Protein AF-A0A558R7D2-F1 (afdb_monomer_lite)

Radius of gyration: 18.69 Å; chains: 1; bounding box: 46×33×38 Å

Secondary structure (DSSP, 8-state):
-------PPPPS------GGGGSPPPPPPPPP--TTS---SGGGG--HHHHHHHHHHHHHHHHHHHHHTT----

Organism: NCBI:txid2529389

pLDDT: mean 73.22, std 11.29, range [41.53, 91.19]

Sequence (74 aa):
MASACSTAPPPSRTASVSPHLLAPPPMLPQVARTAEGAMDGRQCLSSALDLYDVAGGIRGAMIELQREVGMRLP

Structure (mmCIF, N/CA/C/O backbone):
data_AF-A0A558R7D2-F1
#
_entry.id   AF-A0A558R7D2-F1
#
loop_
_atom_site.group_PDB
_atom_site.id
_atom_site.type_symbol
_atom_site.label_atom_id
_atom_site.label_alt_id
_atom_site.label_comp_id
_atom_site.label_asym_id
_atom_site.label_entity_id
_atom_site.label_seq_id
_atom_site.pdbx_PDB_ins_code
_atom_site.Cartn_x
_atom_site.Cartn_y
_atom_site.Cartn_z
_atom_site.occupancy
_atom_site.B_iso_or_equiv
_atom_site.auth_seq_id
_atom_site.auth_comp_id
_atom_site.auth_asym_id
_atom_site.auth_atom_id
_atom_site.pdbx_PDB_model_num
ATOM 1 N N . MET A 1 1 ? 28.463 23.054 8.780 1.00 43.81 1 MET A N 1
ATOM 2 C CA . MET A 1 1 ? 27.254 23.142 7.934 1.00 43.81 1 MET A CA 1
ATOM 3 C C . MET A 1 1 ? 26.052 23.245 8.860 1.00 43.81 1 MET A C 1
ATOM 5 O O . MET A 1 1 ? 25.738 22.266 9.520 1.00 43.81 1 MET A O 1
ATOM 9 N N . ALA A 1 2 ? 25.481 24.441 9.019 1.00 41.53 2 ALA A N 1
ATOM 10 C CA . ALA A 1 2 ? 24.342 24.683 9.905 1.00 41.53 2 ALA A CA 1
ATOM 11 C C . ALA A 1 2 ? 23.035 24.411 9.144 1.00 41.53 2 ALA A C 1
ATOM 13 O O . ALA A 1 2 ? 22.826 24.991 8.082 1.00 41.53 2 ALA A O 1
ATOM 14 N N . SER A 1 3 ? 22.191 23.518 9.665 1.00 57.41 3 SER A N 1
ATOM 15 C CA . SER A 1 3 ? 20.845 23.262 9.140 1.00 57.41 3 SER A CA 1
ATOM 16 C C . SER A 1 3 ? 19.836 24.045 9.976 1.00 57.41 3 SER A C 1
ATOM 18 O O . SER A 1 3 ? 19.797 23.900 11.198 1.00 57.41 3 SER A O 1
ATOM 20 N N . ALA A 1 4 ? 19.068 24.913 9.323 1.00 52.09 4 ALA A N 1
ATOM 21 C CA . ALA A 1 4 ? 18.051 25.744 9.948 1.00 52.09 4 ALA A CA 1
ATOM 22 C C . ALA A 1 4 ? 16.749 24.944 10.116 1.00 52.09 4 ALA A C 1
ATOM 24 O O . ALA A 1 4 ? 16.011 24.741 9.154 1.00 52.09 4 ALA A O 1
ATOM 25 N N . CYS A 1 5 ? 16.449 24.506 11.339 1.00 54.59 5 CYS A N 1
ATOM 26 C CA . CYS A 1 5 ? 15.096 24.084 11.698 1.00 54.59 5 CYS A CA 1
ATOM 27 C C . CYS A 1 5 ? 14.249 25.341 11.949 1.00 54.59 5 CYS A C 1
ATOM 29 O O . CYS A 1 5 ? 14.615 26.191 12.756 1.00 54.59 5 CYS A O 1
ATOM 31 N N . SER A 1 6 ? 13.148 25.468 11.210 1.00 64.44 6 SER A N 1
ATOM 32 C CA . SER A 1 6 ? 12.241 26.620 11.202 1.00 64.44 6 SER A CA 1
ATOM 33 C C . SER A 1 6 ? 11.697 26.972 12.598 1.00 64.44 6 SER A C 1
ATOM 35 O O . SER A 1 6 ? 11.152 26.111 13.289 1.00 64.44 6 SER A O 1
ATOM 37 N N . THR A 1 7 ? 11.803 28.245 12.998 1.00 65.31 7 THR A N 1
ATOM 38 C CA . THR A 1 7 ? 11.275 28.806 14.259 1.00 65.31 7 THR A CA 1
ATOM 39 C C . THR A 1 7 ? 9.778 29.124 14.137 1.00 65.31 7 THR A C 1
ATOM 41 O O . THR A 1 7 ? 9.368 30.282 14.214 1.00 65.31 7 THR A O 1
ATOM 44 N N . ALA A 1 8 ? 8.938 28.114 13.913 1.00 60.56 8 ALA A N 1
ATOM 45 C CA . ALA A 1 8 ? 7.490 28.280 14.048 1.00 60.56 8 ALA A CA 1
ATOM 46 C C . ALA A 1 8 ? 7.083 28.049 15.519 1.00 60.56 8 ALA A C 1
ATOM 48 O O . ALA A 1 8 ? 7.486 27.034 16.095 1.00 60.56 8 ALA A O 1
ATOM 49 N N . PRO A 1 9 ? 6.318 28.956 16.161 1.00 64.25 9 PRO A N 1
ATOM 50 C CA . PRO A 1 9 ? 5.846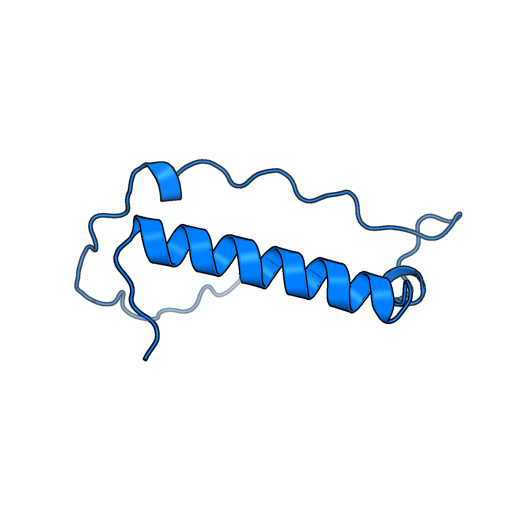 28.738 17.525 1.00 64.25 9 PRO A CA 1
ATOM 51 C C . PRO A 1 9 ? 4.920 27.509 17.576 1.00 64.25 9 PRO A C 1
ATOM 53 O O . PRO A 1 9 ? 4.091 27.340 16.676 1.00 64.25 9 PRO A O 1
ATOM 56 N N . PRO A 1 10 ? 5.039 26.636 18.595 1.00 62.19 10 PRO A N 1
ATOM 57 C CA . PRO A 1 10 ? 4.203 25.446 18.686 1.00 62.19 10 PRO A CA 1
ATOM 58 C C . PRO A 1 10 ? 2.732 25.851 18.882 1.00 62.19 10 PRO A C 1
ATOM 60 O O . PRO A 1 10 ? 2.450 26.731 19.702 1.00 62.19 10 PRO A O 1
ATOM 63 N N . PRO A 1 11 ? 1.772 25.234 18.167 1.00 63.53 11 PRO A N 1
ATOM 64 C CA . PRO A 1 11 ? 0.361 25.474 18.429 1.00 63.53 11 PRO A CA 1
ATOM 65 C C . PRO A 1 11 ? 0.006 25.012 19.849 1.00 63.53 11 PRO A C 1
ATOM 67 O O . PRO A 1 11 ? 0.180 23.851 20.220 1.00 63.53 11 PRO A O 1
ATOM 70 N N . SER A 1 12 ? -0.503 25.945 20.654 1.00 64.75 12 SER A N 1
ATOM 71 C CA . SER A 1 12 ? -0.963 25.711 22.021 1.00 64.75 12 SER A CA 1
ATOM 72 C C . SER A 1 12 ? -2.233 24.862 22.035 1.00 64.75 12 SER A C 1
ATOM 74 O O . SER A 1 12 ? -3.340 25.384 21.933 1.00 64.75 12 SER A O 1
ATOM 76 N N . ARG A 1 13 ? -2.054 23.549 22.166 1.00 57.19 13 ARG A N 1
ATOM 77 C CA . ARG A 1 13 ? -2.933 22.575 22.830 1.00 57.19 13 ARG A CA 1
ATOM 78 C C . ARG A 1 13 ? -2.165 21.263 22.796 1.00 57.19 13 ARG A C 1
ATOM 80 O O . ARG A 1 13 ? -1.995 20.681 21.730 1.00 57.19 13 ARG A O 1
ATOM 87 N N . THR A 1 14 ? -1.684 20.806 23.946 1.00 56.31 14 THR A N 1
ATOM 88 C CA . THR A 1 14 ? -1.249 19.422 24.124 1.00 56.31 14 THR A CA 1
ATOM 89 C C . THR A 1 14 ? -2.464 18.537 23.875 1.00 56.31 14 THR A C 1
ATOM 91 O O . THR A 1 14 ? -3.229 18.222 24.782 1.00 56.31 14 THR A O 1
ATOM 94 N N . ALA A 1 15 ? -2.689 18.181 22.609 1.00 62.22 15 ALA A N 1
ATOM 95 C CA . ALA A 1 15 ? -3.464 17.004 22.283 1.00 62.22 15 ALA A CA 1
ATOM 96 C C . ALA A 1 15 ? -2.842 15.875 23.105 1.00 62.22 15 ALA A C 1
ATOM 98 O O . ALA A 1 15 ? -1.619 15.711 23.088 1.00 62.22 15 ALA A O 1
ATOM 99 N N . SER A 1 16 ? -3.645 15.159 23.887 1.00 68.50 16 SER A N 1
ATOM 100 C CA . SER A 1 16 ? -3.191 13.927 24.518 1.00 68.50 16 SER A CA 1
ATOM 101 C C . SER A 1 16 ? -2.789 12.984 23.386 1.00 68.50 16 SER A C 1
ATOM 103 O O . SER A 1 16 ? -3.644 12.351 22.766 1.00 68.50 16 SER A O 1
ATOM 105 N N . VAL A 1 17 ? -1.503 12.976 23.033 1.00 67.25 17 VAL A N 1
ATOM 106 C CA . VAL A 1 17 ? -0.970 12.106 21.990 1.00 67.25 17 VAL A CA 1
ATOM 107 C C . VAL A 1 17 ? -1.150 10.69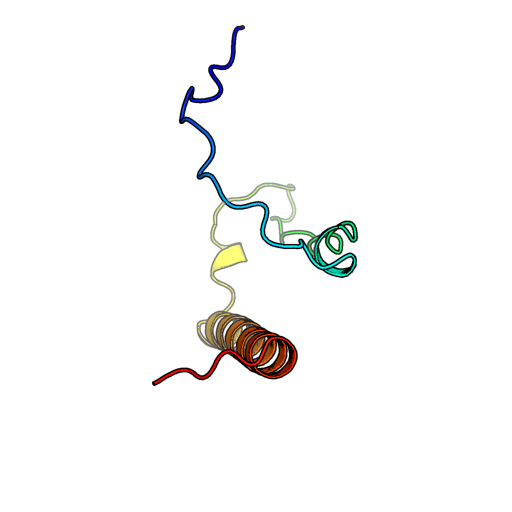1 22.515 1.00 67.25 17 VAL A C 1
ATOM 109 O O . VAL A 1 17 ? -0.580 10.336 23.546 1.00 67.25 17 VAL A O 1
ATOM 112 N N . SER A 1 18 ? -2.011 9.915 21.852 1.00 69.31 18 SER A N 1
ATOM 113 C CA . SER A 1 18 ? -2.224 8.512 22.199 1.00 69.31 18 SER A CA 1
ATOM 114 C C . SER A 1 18 ? -0.862 7.809 22.254 1.00 69.31 18 SER A C 1
ATOM 116 O O . SER A 1 18 ? -0.065 8.001 21.333 1.00 69.31 18 SER A O 1
ATOM 118 N N . PRO A 1 19 ? -0.567 6.988 23.277 1.00 67.88 19 PRO A N 1
ATOM 119 C CA . P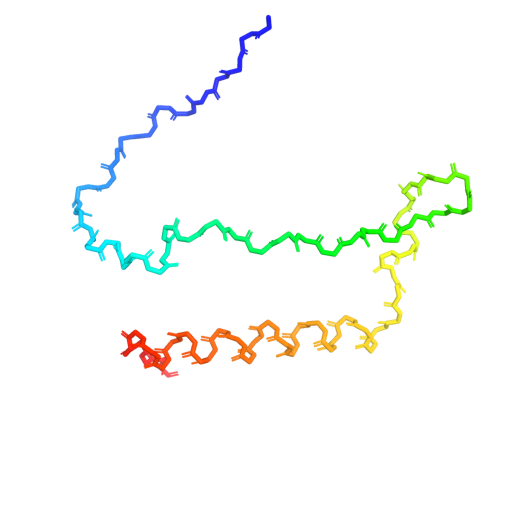RO A 1 19 ? 0.700 6.261 23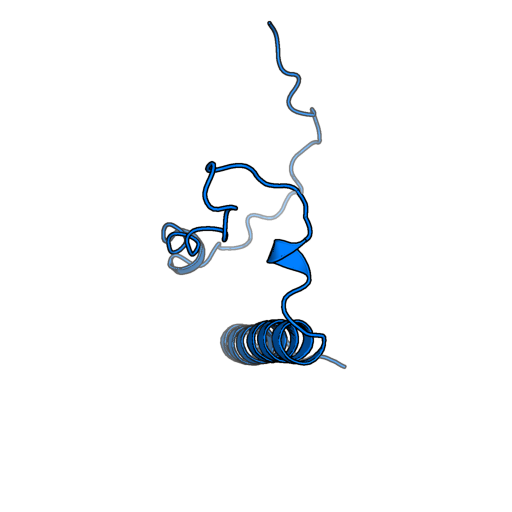.370 1.00 67.88 19 PRO A CA 1
ATOM 120 C C . PRO A 1 19 ? 1.014 5.426 22.119 1.00 67.88 19 PRO A C 1
ATOM 122 O O . PRO A 1 19 ? 2.179 5.233 21.785 1.00 67.88 19 PRO A O 1
ATOM 125 N N . HIS A 1 20 ? -0.014 4.994 21.379 1.00 63.56 20 HIS A N 1
ATOM 126 C CA . HIS A 1 20 ? 0.135 4.290 20.102 1.00 63.56 20 HIS A CA 1
ATOM 127 C C . HIS A 1 20 ? 0.751 5.151 18.989 1.00 63.56 20 HIS A C 1
ATOM 129 O O . HIS A 1 20 ? 1.401 4.613 18.101 1.00 63.56 20 HIS A O 1
ATOM 135 N N . LEU A 1 21 ? 0.616 6.478 19.055 1.00 62.22 21 LEU A N 1
ATOM 136 C CA . LEU A 1 21 ? 1.270 7.418 18.135 1.00 62.22 21 LEU A CA 1
ATOM 137 C C . LEU A 1 21 ? 2.745 7.666 18.490 1.00 62.22 21 LEU A C 1
ATOM 139 O O . LEU A 1 21 ? 3.462 8.285 17.710 1.00 62.22 21 LEU A O 1
ATOM 143 N N . LEU A 1 22 ? 3.193 7.206 19.664 1.00 76.12 22 LEU A N 1
ATOM 144 C CA . LEU A 1 22 ? 4.595 7.242 20.092 1.00 76.12 22 LEU A CA 1
ATOM 145 C C . LEU A 1 22 ? 5.324 5.924 19.803 1.00 76.12 22 LEU A C 1
ATOM 147 O O . LEU A 1 22 ? 6.531 5.834 20.030 1.00 76.12 22 LEU A O 1
ATOM 151 N N . ALA A 1 23 ? 4.610 4.899 19.324 1.00 76.81 23 ALA A N 1
ATOM 152 C CA . ALA A 1 23 ? 5.244 3.677 18.865 1.00 76.81 23 ALA A CA 1
ATOM 153 C C . ALA A 1 23 ? 6.157 4.010 17.672 1.00 76.81 23 ALA A C 1
ATOM 155 O O . ALA A 1 23 ? 5.742 4.762 16.783 1.00 76.81 23 ALA A O 1
ATOM 156 N N . PRO A 1 24 ? 7.397 3.485 17.634 1.00 75.06 24 PRO A N 1
ATOM 157 C CA . PRO A 1 24 ? 8.257 3.685 16.480 1.00 75.06 24 PRO A CA 1
ATOM 158 C C . PRO A 1 24 ? 7.528 3.173 15.231 1.00 75.06 24 PRO A C 1
ATOM 160 O O . PRO A 1 24 ? 6.954 2.079 15.271 1.00 75.06 24 PRO A O 1
ATOM 163 N N . PRO A 1 25 ? 7.514 3.952 14.135 1.00 71.56 25 PRO A N 1
ATOM 164 C CA . PRO A 1 25 ? 6.836 3.529 12.925 1.00 71.56 25 PRO A CA 1
ATOM 165 C C . PRO A 1 25 ? 7.472 2.232 12.409 1.00 71.56 25 PRO A C 1
ATOM 167 O O . PRO A 1 25 ? 8.683 2.033 12.568 1.00 71.56 25 PRO A O 1
ATOM 170 N N . PRO A 1 26 ? 6.682 1.346 11.783 1.00 77.62 26 PRO A N 1
ATOM 171 C CA . PRO A 1 26 ? 7.232 0.162 11.145 1.00 77.62 26 PRO A CA 1
ATOM 172 C C . PRO A 1 26 ? 8.281 0.570 10.107 1.00 77.62 26 PRO A C 1
ATOM 174 O O . PRO A 1 26 ? 8.158 1.604 9.443 1.00 77.62 26 PRO A O 1
ATOM 177 N N . MET A 1 27 ? 9.323 -0.250 9.967 1.00 79.31 27 MET A N 1
ATOM 178 C CA . MET A 1 27 ? 10.328 -0.027 8.933 1.00 79.31 27 MET A CA 1
ATOM 179 C C . MET A 1 27 ? 9.666 -0.047 7.556 1.00 79.31 27 MET A C 1
ATOM 181 O O . MET A 1 27 ? 8.876 -0.941 7.246 1.00 79.31 27 MET A O 1
ATOM 185 N N . LEU A 1 28 ? 10.009 0.941 6.732 1.00 68.44 28 LEU A N 1
ATOM 186 C CA . LEU A 1 28 ? 9.526 0.994 5.360 1.00 68.44 28 LEU A CA 1
ATOM 187 C C . LEU A 1 28 ? 10.082 -0.193 4.558 1.00 68.44 28 LEU A C 1
ATOM 189 O O . LEU A 1 28 ? 11.240 -0.578 4.766 1.00 68.44 28 LEU A O 1
ATOM 193 N N . PRO A 1 29 ? 9.298 -0.748 3.618 1.00 73.00 29 PRO A N 1
ATOM 194 C CA . PRO A 1 29 ? 9.798 -1.729 2.669 1.00 73.00 29 PRO A CA 1
ATOM 195 C C . PRO A 1 29 ? 11.021 -1.204 1.918 1.00 73.00 29 PRO A C 1
ATOM 197 O O . PRO A 1 29 ? 11.146 -0.008 1.638 1.00 73.00 29 PRO A O 1
ATOM 200 N N . GLN A 1 30 ? 11.922 -2.115 1.560 1.00 76.25 30 GLN A N 1
ATOM 201 C CA . GLN A 1 30 ? 13.077 -1.760 0.753 1.00 76.25 30 GLN A CA 1
ATOM 202 C C . GLN A 1 30 ? 12.607 -1.282 -0.624 1.00 76.25 30 GLN A C 1
ATOM 204 O O . GLN A 1 30 ? 11.922 -2.004 -1.345 1.00 76.25 30 GLN A O 1
ATOM 209 N N . VAL A 1 31 ? 12.979 -0.052 -0.984 1.00 71.75 31 VAL A N 1
ATOM 210 C CA . VAL A 1 31 ? 12.651 0.516 -2.295 1.00 71.75 31 VAL A CA 1
ATOM 211 C C . VAL A 1 31 ? 13.342 -0.315 -3.373 1.00 71.75 31 VAL A C 1
ATOM 213 O O . VAL A 1 31 ? 14.537 -0.605 -3.255 1.00 71.75 31 VAL A O 1
ATOM 216 N N . ALA A 1 32 ? 12.601 -0.677 -4.421 1.00 76.12 32 ALA A N 1
ATOM 217 C CA . ALA A 1 32 ? 13.168 -1.343 -5.584 1.00 76.12 32 ALA A CA 1
ATOM 218 C C . ALA A 1 32 ? 14.332 -0.511 -6.154 1.00 76.12 32 ALA A C 1
ATOM 220 O O . ALA A 1 32 ? 14.280 0.721 -6.203 1.00 76.12 32 ALA A O 1
ATOM 221 N N . ARG A 1 33 ? 15.401 -1.188 -6.565 1.00 83.19 33 ARG A N 1
ATOM 222 C CA . ARG A 1 33 ? 16.580 -0.589 -7.205 1.00 83.19 33 ARG A CA 1
ATOM 223 C C . ARG A 1 33 ? 16.883 -1.342 -8.492 1.00 83.19 33 ARG A C 1
ATOM 225 O O . ARG A 1 33 ? 16.461 -2.488 -8.640 1.00 83.19 33 ARG A O 1
ATOM 232 N N . THR A 1 34 ? 17.611 -0.710 -9.409 1.00 82.06 34 THR A N 1
ATOM 233 C CA . THR A 1 34 ? 18.136 -1.408 -10.591 1.00 82.06 34 THR A CA 1
ATOM 234 C C . THR A 1 34 ? 19.152 -2.478 -10.174 1.00 82.06 34 THR A C 1
ATOM 236 O O . THR A 1 34 ? 19.599 -2.504 -9.023 1.00 82.06 34 THR A O 1
ATOM 239 N N . ALA A 1 35 ? 19.547 -3.354 -11.103 1.00 82.00 35 ALA A N 1
ATOM 240 C CA . ALA A 1 35 ? 20.552 -4.388 -10.840 1.00 82.00 35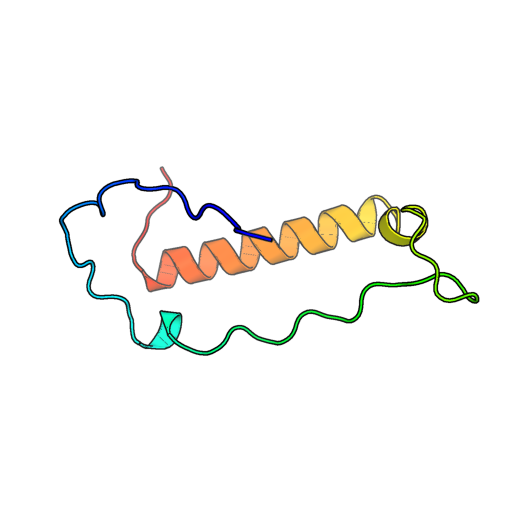 ALA A CA 1
ATOM 241 C C . ALA A 1 35 ? 21.902 -3.798 -10.382 1.00 82.00 35 ALA A C 1
ATOM 243 O O . ALA A 1 35 ? 22.622 -4.405 -9.595 1.00 82.00 35 ALA A O 1
ATOM 244 N N . GLU A 1 36 ? 22.207 -2.573 -10.808 1.00 88.50 36 GLU A N 1
ATOM 245 C CA . GLU A 1 36 ? 23.399 -1.801 -10.448 1.00 88.50 36 GLU A CA 1
ATOM 246 C C . GLU A 1 36 ? 23.227 -1.022 -9.130 1.00 88.50 36 GLU A C 1
ATOM 248 O O . GLU A 1 36 ? 24.122 -0.292 -8.707 1.00 88.50 36 GLU A O 1
ATOM 253 N N . GLY A 1 37 ?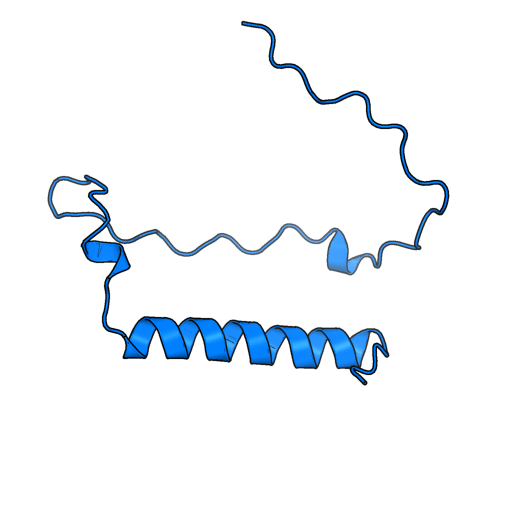 22.069 -1.138 -8.473 1.00 82.50 37 GLY A N 1
ATOM 254 C CA . GLY A 1 37 ? 21.760 -0.457 -7.216 1.00 82.50 37 GLY A CA 1
ATOM 255 C C . GLY A 1 37 ? 21.349 1.013 -7.364 1.00 82.50 37 GLY A C 1
ATOM 256 O O . GLY A 1 37 ? 21.230 1.709 -6.346 1.00 82.50 37 GLY A O 1
ATOM 257 N N . ALA A 1 38 ? 21.113 1.486 -8.593 1.00 84.19 38 ALA A N 1
ATOM 258 C CA . ALA A 1 38 ? 20.674 2.848 -8.878 1.00 84.19 38 ALA A CA 1
ATOM 259 C C . ALA A 1 38 ? 19.157 3.020 -8.674 1.00 84.19 38 ALA A C 1
ATOM 261 O O . ALA A 1 38 ? 18.391 2.055 -8.637 1.00 84.19 38 ALA A O 1
ATOM 262 N N . MET A 1 39 ? 18.721 4.273 -8.529 1.00 82.12 39 MET A N 1
ATOM 263 C CA . MET A 1 39 ? 17.314 4.653 -8.404 1.00 82.12 39 MET A CA 1
ATOM 264 C C . MET A 1 39 ? 16.985 5.679 -9.490 1.00 82.12 39 MET A C 1
ATOM 266 O O . MET A 1 39 ? 17.216 6.868 -9.307 1.00 82.12 39 MET A O 1
ATOM 270 N N . ASP A 1 40 ? 16.464 5.219 -10.629 1.00 82.06 40 ASP A N 1
ATOM 271 C CA . ASP A 1 40 ? 16.190 6.079 -11.797 1.00 82.06 40 ASP A CA 1
ATOM 272 C C . ASP A 1 40 ? 14.696 6.402 -12.018 1.00 82.06 40 ASP A C 1
ATOM 274 O O . ASP A 1 40 ? 14.301 6.906 -13.066 1.00 82.06 40 ASP A O 1
ATOM 278 N N . GLY A 1 41 ? 13.852 6.112 -11.024 1.00 71.75 41 GLY A N 1
ATOM 279 C CA . GLY A 1 41 ? 12.405 6.323 -11.059 1.00 71.75 41 GLY A CA 1
ATOM 280 C C . GLY A 1 41 ? 11.604 5.319 -11.895 1.00 71.75 41 GLY A C 1
ATOM 281 O O . GLY A 1 41 ? 10.404 5.198 -11.659 1.00 71.75 41 GLY A O 1
ATOM 282 N N . ARG A 1 42 ? 12.212 4.546 -12.807 1.00 71.88 42 ARG A N 1
ATOM 283 C CA . ARG A 1 42 ? 11.465 3.604 -13.667 1.00 71.88 42 ARG A CA 1
ATOM 284 C C . ARG A 1 42 ? 10.883 2.439 -12.877 1.00 71.88 42 ARG A C 1
ATOM 286 O O . ARG A 1 42 ? 9.766 2.017 -13.147 1.00 71.88 42 ARG A O 1
ATOM 293 N N . GLN A 1 43 ? 11.584 1.989 -11.842 1.00 72.06 43 GLN A N 1
ATOM 294 C CA . GLN A 1 43 ? 11.069 1.005 -10.886 1.00 72.06 43 GLN A CA 1
ATOM 295 C C . GLN A 1 43 ? 9.918 1.522 -10.003 1.00 72.06 43 GLN A C 1
ATOM 297 O O . GLN A 1 43 ? 9.204 0.714 -9.422 1.00 72.06 43 GLN A O 1
ATOM 302 N N . CYS A 1 44 ? 9.718 2.843 -9.903 1.00 66.56 44 CYS A N 1
ATOM 303 C CA . CYS A 1 44 ? 8.558 3.426 -9.214 1.00 66.56 44 CYS A CA 1
ATOM 304 C C . CYS A 1 44 ? 7.304 3.453 -10.103 1.00 66.56 44 CYS A C 1
ATOM 306 O O . CYS A 1 44 ? 6.214 3.716 -9.608 1.00 66.56 44 CYS A O 1
ATOM 308 N N . LEU A 1 45 ? 7.461 3.204 -11.409 1.00 62.06 45 LEU A N 1
ATOM 309 C CA . LEU A 1 45 ? 6.378 3.086 -12.386 1.00 62.06 45 LEU A CA 1
ATOM 310 C C . LEU A 1 45 ? 5.945 1.620 -12.565 1.00 62.06 45 LEU A C 1
ATOM 312 O O . LEU A 1 45 ? 5.466 1.248 -13.638 1.00 62.06 45 LEU A O 1
ATOM 316 N N . SER A 1 46 ? 6.131 0.780 -11.534 1.00 64.44 46 SER A N 1
ATOM 317 C CA . SER A 1 46 ? 5.436 -0.507 -11.442 1.00 64.44 46 SER A CA 1
ATOM 318 C C . SER A 1 46 ? 3.953 -0.217 -11.654 1.00 64.44 46 SER A C 1
ATOM 320 O O . SER A 1 46 ? 3.446 0.706 -11.027 1.00 64.44 46 SER A O 1
ATOM 322 N N . SER A 1 47 ? 3.364 -0.886 -12.643 1.00 67.31 47 SER A N 1
ATOM 323 C CA . SER A 1 47 ? 2.064 -0.669 -13.289 1.00 67.31 47 SER A CA 1
ATOM 324 C C . SER A 1 47 ? 1.040 0.272 -12.618 1.00 67.31 47 SER A C 1
ATOM 326 O O . SER A 1 47 ? 0.904 0.367 -11.404 1.00 67.31 47 SER A O 1
ATOM 328 N N . ALA A 1 48 ? 0.176 0.896 -13.427 1.00 68.50 48 ALA A N 1
ATOM 329 C CA . ALA A 1 48 ? -0.947 1.683 -12.902 1.00 68.50 48 ALA A CA 1
ATOM 330 C C . ALA A 1 48 ? -1.802 0.917 -11.865 1.00 68.50 48 ALA A C 1
ATOM 332 O O . ALA A 1 48 ? -2.354 1.539 -10.964 1.00 68.50 48 ALA A O 1
ATOM 333 N N . LEU A 1 49 ? -1.872 -0.417 -11.963 1.00 77.44 49 LEU A N 1
ATOM 334 C CA . LEU A 1 49 ? -2.537 -1.271 -10.978 1.00 77.44 49 LEU A CA 1
ATOM 335 C C . LEU A 1 49 ? -1.823 -1.254 -9.621 1.00 77.44 49 LEU A C 1
ATOM 337 O O . LEU A 1 49 ? -2.480 -1.013 -8.616 1.00 77.44 49 LEU A O 1
ATOM 341 N N . ASP A 1 50 ? -0.494 -1.383 -9.595 1.00 75.12 50 ASP A N 1
ATOM 342 C CA . ASP A 1 50 ? 0.293 -1.341 -8.354 1.00 75.12 50 ASP A CA 1
ATOM 343 C C . ASP A 1 50 ? 0.107 -0.002 -7.617 1.00 75.12 50 ASP A C 1
ATOM 345 O O . ASP A 1 50 ? 0.006 0.047 -6.389 1.00 75.12 50 ASP A O 1
ATOM 349 N N . LEU A 1 51 ? -0.006 1.101 -8.368 1.00 75.50 51 LEU A N 1
ATOM 350 C CA . LEU A 1 51 ? -0.306 2.418 -7.798 1.00 75.50 51 LEU A CA 1
ATOM 351 C C . LEU A 1 51 ? -1.697 2.466 -7.153 1.00 75.50 51 LEU A C 1
ATOM 353 O O . LEU A 1 51 ? -1.849 3.032 -6.067 1.00 75.50 51 LEU A O 1
ATOM 357 N N . TYR A 1 52 ? -2.711 1.886 -7.801 1.00 82.69 52 TYR A N 1
ATOM 358 C CA . TYR A 1 52 ? -4.066 1.841 -7.252 1.00 82.69 52 TYR A CA 1
ATOM 359 C C . TYR A 1 52 ? -4.186 0.894 -6.058 1.00 82.69 52 TYR A C 1
ATOM 361 O O . TYR A 1 52 ? -4.913 1.221 -5.120 1.00 82.69 52 TYR A O 1
ATOM 369 N N . ASP A 1 53 ? -3.442 -0.208 -6.040 1.00 83.69 53 ASP A N 1
ATOM 370 C CA . ASP A 1 53 ? -3.406 -1.136 -4.910 1.00 83.69 53 ASP A CA 1
ATOM 371 C C . ASP A 1 53 ? -2.804 -0.468 -3.668 1.00 83.69 53 ASP A C 1
ATOM 373 O O . ASP A 1 53 ? -3.402 -0.495 -2.587 1.00 83.69 53 ASP A O 1
ATOM 377 N N . VAL A 1 54 ? -1.672 0.232 -3.824 1.00 83.19 54 VAL A N 1
ATOM 378 C CA . VAL A 1 54 ? -1.064 1.015 -2.735 1.00 83.19 54 VAL A CA 1
ATOM 379 C C . VAL A 1 54 ? -2.010 2.123 -2.264 1.00 83.19 54 VAL A C 1
ATOM 381 O O . VAL A 1 54 ? -2.237 2.271 -1.061 1.00 83.19 54 VAL A O 1
ATOM 384 N N . ALA A 1 55 ? -2.604 2.885 -3.188 1.00 85.75 55 ALA A N 1
ATOM 385 C CA . ALA A 1 55 ? -3.546 3.951 -2.843 1.00 85.75 55 ALA A CA 1
ATOM 386 C C . ALA A 1 55 ? -4.797 3.416 -2.120 1.00 85.75 55 ALA A C 1
ATOM 388 O O . ALA A 1 55 ? -5.259 4.017 -1.145 1.00 85.75 55 ALA A O 1
ATOM 389 N N . GLY A 1 56 ? -5.325 2.271 -2.558 1.00 87.62 56 GLY A N 1
ATOM 390 C CA . GLY A 1 56 ? -6.438 1.574 -1.919 1.00 87.62 56 GLY A CA 1
ATOM 391 C C . GLY A 1 56 ? -6.095 1.118 -0.502 1.00 87.62 56 GLY A C 1
ATOM 392 O O . GLY A 1 56 ? -6.877 1.359 0.421 1.00 87.62 56 GLY A O 1
ATOM 393 N N . GLY A 1 57 ? -4.901 0.550 -0.309 1.00 88.62 57 GLY A N 1
ATOM 394 C CA . GLY A 1 57 ? -4.385 0.155 1.003 1.00 88.62 57 GLY A CA 1
ATOM 395 C C . GLY A 1 57 ? -4.255 1.334 1.971 1.00 88.62 57 GLY A C 1
ATOM 396 O O . GLY A 1 57 ? -4.740 1.257 3.101 1.00 88.62 57 GLY A O 1
ATOM 397 N N . ILE A 1 58 ? -3.689 2.460 1.515 1.00 88.56 58 ILE A N 1
ATOM 398 C CA . ILE A 1 58 ? -3.593 3.700 2.307 1.00 88.56 58 ILE A CA 1
ATOM 399 C C . ILE A 1 58 ? -4.988 4.189 2.714 1.00 88.56 58 ILE A C 1
ATOM 401 O O . ILE A 1 58 ? -5.223 4.503 3.883 1.00 88.56 58 ILE A O 1
ATOM 405 N N . ARG A 1 59 ? -5.934 4.225 1.766 1.00 89.44 59 ARG A N 1
ATOM 406 C CA . ARG A 1 59 ? -7.313 4.651 2.038 1.00 89.44 59 ARG A CA 1
ATOM 407 C C . ARG A 1 59 ? -7.996 3.745 3.064 1.00 89.44 59 ARG A C 1
ATOM 409 O O . ARG A 1 59 ? -8.662 4.258 3.958 1.00 89.44 59 ARG A O 1
ATOM 416 N N . GLY A 1 60 ? -7.823 2.428 2.954 1.00 91.19 60 GLY A N 1
ATOM 417 C CA . GLY A 1 60 ? -8.357 1.462 3.916 1.00 91.19 60 GLY A CA 1
ATOM 418 C C . GLY A 1 60 ? -7.806 1.684 5.325 1.00 91.19 60 GLY A C 1
ATOM 419 O O . GLY A 1 60 ? -8.580 1.823 6.268 1.00 91.19 60 GLY A O 1
ATOM 420 N N . ALA A 1 61 ? -6.482 1.816 5.456 1.00 89.94 61 ALA A N 1
ATOM 421 C CA . ALA A 1 61 ? -5.835 2.075 6.742 1.00 89.94 61 ALA A CA 1
ATOM 422 C C . ALA A 1 61 ? -6.309 3.391 7.382 1.00 89.94 61 ALA A C 1
ATOM 424 O O . ALA A 1 61 ? -6.576 3.440 8.580 1.00 89.94 61 ALA A O 1
ATOM 425 N N . MET A 1 62 ? -6.475 4.453 6.586 1.00 87.81 62 MET A N 1
ATOM 426 C CA . MET A 1 62 ? -7.012 5.722 7.082 1.00 87.81 62 MET A CA 1
ATOM 427 C C . MET A 1 62 ? -8.450 5.608 7.591 1.00 87.81 62 MET A C 1
ATOM 429 O O . MET A 1 62 ? -8.764 6.215 8.610 1.00 87.81 62 MET A O 1
ATOM 433 N N . ILE A 1 63 ? -9.315 4.855 6.905 1.00 88.62 63 ILE A N 1
ATOM 434 C CA . ILE A 1 63 ? -10.704 4.649 7.342 1.00 88.62 63 ILE A CA 1
ATOM 435 C C . ILE A 1 63 ? -10.736 3.954 8.706 1.00 88.62 63 ILE A C 1
ATOM 437 O O . ILE A 1 63 ? -11.484 4.379 9.584 1.00 88.62 63 ILE A O 1
ATOM 441 N N . GLU A 1 64 ? -9.912 2.927 8.910 1.00 88.25 64 GLU A N 1
ATOM 442 C CA . GLU A 1 64 ? -9.850 2.226 10.197 1.00 88.25 64 GLU A CA 1
ATOM 443 C C . GLU A 1 64 ? -9.297 3.124 11.310 1.00 88.25 64 GLU A C 1
ATOM 445 O O . GLU A 1 64 ? -9.915 3.242 12.366 1.00 88.25 64 GLU A O 1
ATOM 450 N N . LEU A 1 65 ? -8.230 3.883 11.046 1.00 85.00 65 LEU A N 1
ATOM 451 C CA . LEU A 1 65 ? -7.719 4.868 12.006 1.00 85.00 65 LEU A CA 1
ATOM 452 C C . LEU A 1 65 ? -8.769 5.932 12.363 1.00 85.00 65 LEU A C 1
ATOM 454 O O . LEU A 1 65 ? -8.915 6.307 13.524 1.00 85.00 65 LEU A O 1
ATOM 458 N N . GLN A 1 66 ? -9.530 6.415 11.380 1.00 83.19 66 GLN A N 1
ATOM 459 C CA . GLN A 1 66 ? -10.615 7.373 11.603 1.00 83.19 66 GLN A CA 1
ATOM 460 C C . GLN A 1 66 ? -11.733 6.787 12.472 1.00 83.19 66 GLN A C 1
ATOM 462 O O . GLN A 1 66 ? -12.258 7.491 13.339 1.00 83.19 66 GLN A O 1
ATOM 467 N N . ARG A 1 67 ? -12.064 5.501 12.287 1.00 82.44 67 ARG A N 1
ATOM 468 C CA . ARG A 1 67 ? -13.014 4.773 13.142 1.00 82.44 67 ARG A CA 1
ATOM 469 C C . ARG A 1 67 ? -12.523 4.691 14.583 1.00 82.44 67 ARG A C 1
ATOM 471 O O . ARG A 1 67 ? -13.303 4.981 15.487 1.00 82.44 67 ARG A O 1
ATOM 478 N N . GLU A 1 68 ? -11.254 4.351 14.794 1.00 81.25 68 GLU A N 1
ATOM 479 C CA . GLU A 1 68 ? -10.652 4.232 16.129 1.00 81.25 68 GLU A CA 1
ATOM 480 C C . GLU A 1 68 ? -10.670 5.554 16.907 1.00 81.25 68 GLU A C 1
ATOM 482 O O . GLU A 1 68 ? -10.935 5.564 18.108 1.00 81.25 68 GLU A O 1
ATOM 487 N N . VAL A 1 69 ? -10.436 6.685 16.231 1.00 82.25 69 VAL A N 1
ATOM 488 C CA . VAL A 1 69 ? -10.401 8.013 16.874 1.00 82.25 69 VAL A CA 1
ATOM 489 C C . VAL A 1 69 ? -11.752 8.741 16.869 1.00 82.25 69 VAL A C 1
ATOM 491 O O . VAL A 1 69 ? -11.833 9.891 17.302 1.00 82.25 69 VAL A O 1
ATOM 494 N N . GLY A 1 70 ? -12.818 8.105 16.369 1.00 78.69 70 GLY A N 1
ATOM 495 C CA . GLY A 1 70 ? -14.154 8.704 16.279 1.00 78.69 70 GLY A CA 1
ATOM 496 C C . GLY A 1 70 ? -14.259 9.874 15.290 1.00 78.69 70 GLY A C 1
ATOM 497 O O . GLY A 1 70 ? -15.193 10.674 15.384 1.00 78.69 70 GLY A O 1
ATOM 498 N N . MET A 1 71 ? -13.324 9.999 14.342 1.00 73.06 71 MET A N 1
ATOM 499 C CA . MET A 1 71 ? -13.392 11.003 13.278 1.00 73.06 71 MET A CA 1
ATOM 500 C C . MET A 1 71 ? -14.366 10.545 12.194 1.00 73.06 71 MET A C 1
ATOM 502 O O . MET A 1 71 ? -14.098 9.609 11.444 1.00 73.06 71 MET A O 1
ATOM 506 N N . ARG A 1 72 ? -15.497 11.241 12.073 1.00 66.56 72 ARG A N 1
ATOM 507 C CA . ARG A 1 72 ? -16.456 11.036 10.985 1.00 66.56 72 ARG A CA 1
ATOM 508 C C . ARG A 1 72 ? -16.112 11.969 9.824 1.00 66.56 72 ARG A C 1
ATOM 510 O O . ARG A 1 72 ? -16.131 13.185 9.998 1.00 66.56 72 ARG A O 1
ATOM 517 N N . LEU A 1 73 ? -15.795 11.406 8.658 1.00 58.88 73 LEU A N 1
ATOM 518 C CA . LEU A 1 73 ? -15.761 12.170 7.407 1.00 58.88 73 LEU A CA 1
ATOM 519 C C . LEU A 1 73 ? -17.195 12.640 7.070 1.00 58.88 73 LEU A C 1
ATOM 521 O O . LEU A 1 73 ? -18.126 11.858 7.295 1.00 58.88 73 LEU A O 1
ATOM 525 N N . PRO A 1 74 ? -17.383 13.891 6.607 1.00 61.47 74 PRO A N 1
ATOM 526 C CA . PRO A 1 74 ? -18.685 14.398 6.171 1.00 61.47 74 PRO A CA 1
ATOM 527 C C . PRO A 1 74 ? -19.251 13.616 4.980 1.00 61.47 74 PRO A C 1
ATOM 529 O O . PRO A 1 74 ? -18.449 13.115 4.157 1.00 61.47 74 PRO A O 1
#

Foldseek 3Di:
DDDDDDPDDDPPDPPVCPVVNVPDDPDDPDQDAPPVRHDPCVSVPPDPVVVVVVVVVVVVVVVVVCVVVVNDDD